Protein AF-A0A843FMM6-F1 (afdb_monomer_lite)

Radius of gyration: 10.27 Å; chains: 1; bounding box: 20×18×26 Å

Sequence (56 aa):
MILSRNVLNYLKEGKTLEEACAKAGVVPNELNIWKLWADKGLQPYADFFREIQKYK

pLDDT: mean 88.87, std 5.58, range [62.91, 94.31]

Foldseek 3Di:
DQLLVQLLVVLVVVDDSVVSCVVSVNDPVNLVVLVVCLVVVDPPSVVSVVSVVVSD

Secondary structure (DSSP, 8-state):
-HHHHHHHHHHHTT--HHHHHHHHT--HHHHHHHHHHHHTT-TTHHHHHHHHGGG-

Structure (mmCIF, N/CA/C/O backbone):
data_AF-A0A843FMM6-F1
#
_entry.id   AF-A0A843FMM6-F1
#
loop_
_atom_site.group_PDB
_atom_site.id
_atom_site.type_symbol
_atom_site.label_atom_id
_atom_site.label_alt_id
_atom_site.label_comp_id
_atom_site.label_asym_id
_atom_site.label_entity_id
_atom_site.label_seq_id
_atom_site.pdbx_PDB_ins_code
_atom_site.Cartn_x
_atom_site.Cartn_y
_atom_site.Cartn_z
_atom_site.occupancy
_atom_site.B_iso_or_equiv
_atom_site.auth_seq_id
_atom_site.auth_comp_id
_atom_site.auth_asym_id
_atom_site.auth_atom_id
_atom_site.pdbx_PDB_model_num
ATOM 1 N N . MET A 1 1 ? 7.344 -8.243 0.624 1.00 67.19 1 MET A N 1
ATOM 2 C CA . MET A 1 1 ? 8.279 -7.452 1.455 1.00 67.19 1 MET A CA 1
ATOM 3 C C . MET A 1 1 ? 7.714 -7.291 2.851 1.00 67.19 1 MET A C 1
ATOM 5 O O . MET A 1 1 ? 6.506 -7.393 3.020 1.00 67.19 1 MET A O 1
ATOM 9 N N . ILE A 1 2 ? 8.578 -7.019 3.829 1.00 78.81 2 ILE A N 1
ATOM 10 C CA . ILE A 1 2 ? 8.181 -6.784 5.225 1.00 78.81 2 ILE A CA 1
ATOM 11 C C . ILE A 1 2 ? 7.286 -5.536 5.330 1.00 78.81 2 ILE A C 1
ATOM 13 O O . ILE A 1 2 ? 6.219 -5.595 5.933 1.00 78.81 2 ILE A O 1
ATOM 17 N N . LEU A 1 3 ? 7.660 -4.445 4.653 1.00 83.69 3 LEU A N 1
ATOM 18 C CA . LEU A 1 3 ? 6.945 -3.168 4.731 1.00 83.69 3 LEU A CA 1
ATOM 19 C C . LEU A 1 3 ? 5.534 -3.233 4.128 1.00 83.69 3 LEU A C 1
ATOM 21 O O . LEU A 1 3 ? 4.574 -2.840 4.784 1.00 83.69 3 LEU A O 1
ATOM 25 N N . SER A 1 4 ? 5.377 -3.807 2.929 1.00 84.00 4 SER A N 1
ATOM 26 C CA . SER A 1 4 ? 4.058 -3.939 2.289 1.00 84.00 4 SER A CA 1
ATOM 27 C C . SER A 1 4 ? 3.085 -4.783 3.121 1.00 84.00 4 SER A C 1
ATOM 29 O O . SER A 1 4 ? 1.903 -4.459 3.218 1.00 84.00 4 SER A O 1
ATOM 31 N N . ARG A 1 5 ? 3.586 -5.824 3.798 1.00 86.94 5 ARG A N 1
ATOM 32 C CA . ARG A 1 5 ? 2.788 -6.664 4.701 1.00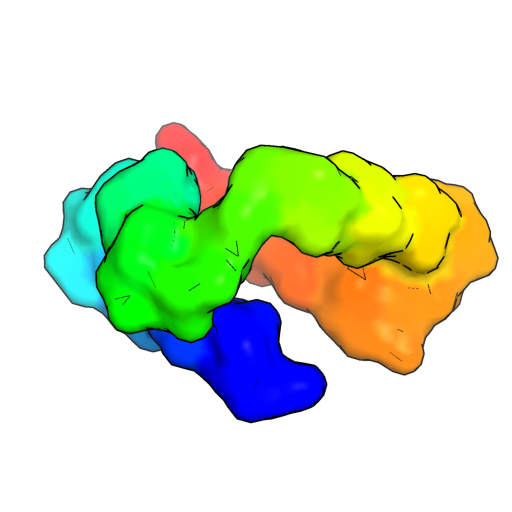 86.94 5 ARG A CA 1
ATOM 33 C C . ARG A 1 5 ? 2.369 -5.919 5.971 1.00 86.94 5 ARG A C 1
ATOM 35 O O . ARG A 1 5 ? 1.234 -6.074 6.408 1.00 86.94 5 ARG A O 1
ATOM 42 N N . ASN A 1 6 ? 3.249 -5.087 6.529 1.00 90.88 6 ASN A N 1
ATOM 43 C CA . ASN A 1 6 ? 2.927 -4.255 7.691 1.00 90.88 6 ASN A CA 1
ATOM 44 C C . ASN A 1 6 ? 1.841 -3.225 7.363 1.00 90.88 6 ASN A C 1
ATOM 46 O O . ASN A 1 6 ? 0.887 -3.094 8.125 1.00 90.88 6 ASN A O 1
ATOM 50 N N . VAL A 1 7 ? 1.933 -2.561 6.204 1.00 91.50 7 VAL A N 1
ATOM 51 C CA . VAL A 1 7 ? 0.888 -1.633 5.741 1.00 91.50 7 VAL A CA 1
ATOM 52 C C . VAL A 1 7 ? -0.460 -2.351 5.626 1.00 91.50 7 VAL A C 1
ATOM 54 O O . VAL A 1 7 ? -1.457 -1.867 6.152 1.00 91.50 7 VAL A O 1
ATOM 57 N N . LEU A 1 8 ? -0.496 -3.542 5.021 1.00 90.19 8 LEU A N 1
ATOM 58 C CA . LEU A 1 8 ? -1.727 -4.333 4.901 1.00 90.19 8 LEU A CA 1
ATOM 59 C C . LEU A 1 8 ? -2.306 -4.763 6.254 1.00 90.19 8 LEU A C 1
ATOM 61 O O . LEU A 1 8 ? -3.522 -4.767 6.422 1.00 90.19 8 LEU A O 1
ATOM 65 N N . ASN A 1 9 ? -1.463 -5.118 7.225 1.00 92.12 9 ASN A N 1
ATOM 66 C CA . ASN A 1 9 ? -1.927 -5.448 8.573 1.00 92.12 9 ASN A CA 1
ATOM 67 C C . ASN A 1 9 ? -2.578 -4.234 9.248 1.00 92.12 9 ASN A C 1
ATOM 69 O O . ASN A 1 9 ? -3.656 -4.358 9.816 1.00 92.12 9 ASN A O 1
ATOM 73 N N . TYR A 1 10 ? -1.981 -3.049 9.118 1.00 92.44 10 TYR A N 1
ATOM 74 C CA . TYR A 1 10 ? -2.557 -1.821 9.662 1.00 92.44 10 TYR A CA 1
ATOM 75 C C . TYR A 1 10 ? -3.855 -1.402 8.963 1.00 92.44 10 TYR A C 1
ATOM 77 O O . TYR A 1 10 ? -4.772 -0.941 9.638 1.00 92.44 10 TYR A O 1
ATOM 85 N N . LEU A 1 11 ? -3.979 -1.626 7.653 1.00 90.88 11 LEU A N 1
ATOM 86 C CA . LEU A 1 11 ? -5.246 -1.444 6.935 1.00 90.88 11 LEU A CA 1
ATOM 87 C C . LEU A 1 11 ? -6.335 -2.402 7.445 1.00 90.88 11 LEU A C 1
ATOM 89 O O . LEU A 1 11 ? -7.475 -1.993 7.640 1.00 90.88 11 LEU A O 1
ATOM 93 N N . LYS A 1 12 ? -5.988 -3.664 7.732 1.00 90.31 12 LYS A N 1
ATOM 94 C CA . LYS A 1 12 ? -6.914 -4.645 8.332 1.00 90.31 12 LYS A CA 1
ATOM 95 C C . LYS A 1 12 ? -7.377 -4.257 9.735 1.00 90.31 12 LYS A C 1
ATOM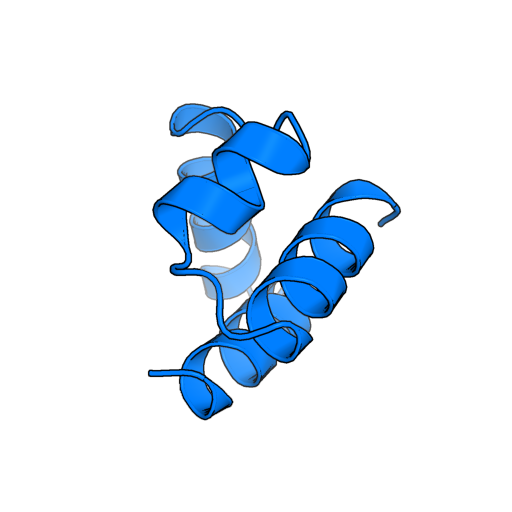 97 O O . LYS A 1 12 ? -8.469 -4.643 10.132 1.00 90.31 12 LYS A O 1
ATOM 102 N N . GLU A 1 13 ? -6.573 -3.492 10.466 1.00 91.56 13 GLU A N 1
ATOM 103 C CA . GLU A 1 13 ? -6.946 -2.910 11.761 1.00 91.56 13 GLU A CA 1
ATOM 104 C C . GLU A 1 13 ? -7.875 -1.685 11.629 1.00 91.56 13 GLU A C 1
ATOM 106 O O . GLU A 1 13 ? -8.226 -1.079 12.637 1.00 91.56 13 GLU A O 1
ATOM 111 N N . GLY A 1 14 ? -8.274 -1.307 10.408 1.00 89.94 14 GLY A N 1
ATOM 112 C CA . GLY A 1 14 ? -9.184 -0.190 10.145 1.00 89.94 14 GLY A CA 1
ATOM 113 C C . GLY A 1 14 ? -8.502 1.176 10.056 1.00 89.94 14 GLY A C 1
ATOM 114 O O . GLY A 1 14 ? -9.186 2.196 10.067 1.00 89.94 14 GLY A O 1
ATOM 115 N N . LYS A 1 15 ? -7.167 1.219 9.977 1.00 90.00 15 LYS A N 1
ATOM 116 C CA . LYS A 1 15 ? -6.426 2.473 9.779 1.00 90.00 15 LYS A CA 1
ATOM 117 C C . LYS A 1 15 ? -6.511 2.923 8.330 1.00 90.00 15 LYS A C 1
ATOM 119 O O . LYS A 1 15 ? -6.615 2.105 7.416 1.00 90.00 15 LYS A O 1
ATOM 124 N N . THR A 1 16 ? -6.371 4.224 8.118 1.00 91.06 16 THR A N 1
ATOM 125 C CA . THR A 1 16 ? -6.215 4.778 6.772 1.00 91.06 16 THR A CA 1
ATOM 126 C C . THR A 1 16 ? -4.873 4.370 6.156 1.00 91.06 16 THR A C 1
ATOM 128 O O . THR A 1 16 ? -3.928 3.994 6.855 1.00 91.06 16 THR A O 1
ATOM 131 N N . LEU A 1 17 ? -4.756 4.463 4.827 1.00 88.88 17 LEU A N 1
ATOM 132 C CA . LEU A 1 17 ? -3.502 4.162 4.129 1.00 88.88 17 LEU A CA 1
ATOM 133 C C . LEU A 1 17 ? -2.348 5.058 4.600 1.00 88.88 17 LEU A C 1
A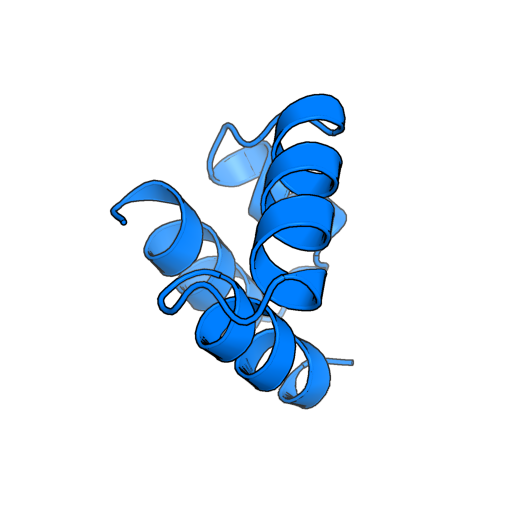TOM 135 O O . LEU A 1 17 ? -1.231 4.567 4.747 1.00 88.88 17 LEU A O 1
ATOM 139 N N . GLU A 1 18 ? -2.613 6.339 4.866 1.00 89.38 18 GLU A N 1
ATOM 140 C CA . GLU A 1 18 ? -1.605 7.277 5.374 1.00 89.38 18 GLU A CA 1
ATOM 141 C C . GLU A 1 18 ? -1.094 6.862 6.756 1.00 89.38 18 GLU A C 1
ATOM 143 O O . GLU A 1 18 ? 0.116 6.748 6.954 1.00 89.38 18 GLU A O 1
ATOM 148 N N . GLU A 1 19 ? -1.991 6.538 7.690 1.00 90.62 19 GLU A N 1
ATOM 149 C CA . GLU A 1 19 ? -1.607 6.058 9.021 1.00 90.62 19 GLU A CA 1
ATOM 150 C C . GLU A 1 19 ? -0.876 4.715 8.965 1.00 90.62 19 GLU A C 1
ATOM 152 O O . GLU A 1 19 ? 0.094 4.496 9.693 1.00 90.62 19 GLU A O 1
ATOM 157 N N . ALA A 1 20 ? -1.329 3.806 8.101 1.00 92.38 20 ALA A N 1
ATOM 158 C CA . ALA A 1 20 ? -0.702 2.510 7.897 1.00 92.38 20 ALA A CA 1
ATOM 159 C C . ALA A 1 20 ? 0.722 2.657 7.342 1.00 92.38 20 ALA A C 1
ATOM 161 O O . ALA A 1 20 ? 1.634 1.989 7.830 1.00 92.38 20 ALA A O 1
ATOM 162 N N . CYS A 1 21 ? 0.933 3.556 6.376 1.00 91.00 21 CYS A N 1
ATOM 163 C CA . CYS A 1 21 ? 2.257 3.871 5.842 1.00 91.00 21 CYS A CA 1
ATOM 164 C C . CYS A 1 21 ? 3.147 4.513 6.911 1.00 91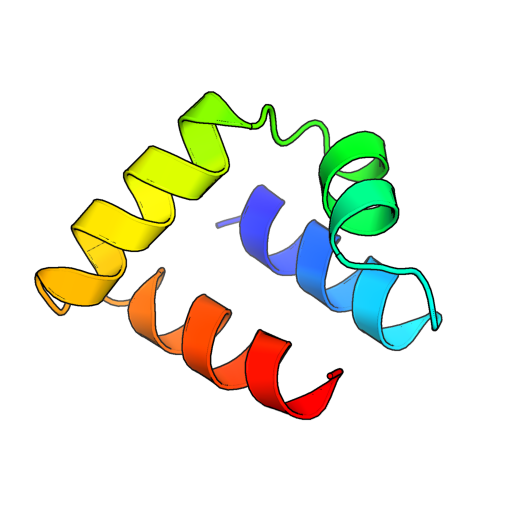.00 21 CYS A C 1
ATOM 166 O O . CYS A 1 21 ? 4.260 4.037 7.130 1.00 91.00 21 CYS A O 1
ATOM 168 N N . ALA A 1 22 ? 2.637 5.503 7.649 1.00 91.25 22 ALA A N 1
ATOM 169 C CA . ALA A 1 22 ? 3.373 6.159 8.726 1.00 91.25 22 ALA A CA 1
ATOM 170 C C . ALA A 1 22 ? 3.809 5.164 9.818 1.00 91.25 22 ALA A C 1
ATOM 172 O O . ALA A 1 22 ? 4.975 5.147 10.209 1.00 91.25 22 ALA A O 1
ATOM 173 N N . LYS A 1 23 ? 2.912 4.271 10.264 1.00 92.38 23 LYS A N 1
ATOM 174 C CA . LYS A 1 23 ? 3.235 3.230 11.259 1.00 92.38 23 LYS A CA 1
ATOM 175 C C . LYS A 1 23 ? 4.159 2.141 10.728 1.00 92.38 23 LYS A C 1
ATOM 177 O O . LYS A 1 23 ? 4.901 1.544 11.504 1.00 92.38 23 LYS A O 1
ATOM 182 N N . ALA A 1 24 ? 4.099 1.845 9.433 1.00 90.62 24 ALA A N 1
ATOM 183 C CA . ALA A 1 24 ? 5.006 0.898 8.796 1.00 90.62 24 ALA A CA 1
ATOM 184 C C . ALA A 1 24 ? 6.380 1.511 8.474 1.00 90.62 24 ALA A C 1
ATOM 186 O O . ALA A 1 24 ? 7.268 0.769 8.064 1.00 90.62 24 ALA A O 1
ATOM 187 N N . GLY A 1 25 ? 6.564 2.825 8.655 1.00 90.12 25 GLY A N 1
ATOM 188 C CA . GLY A 1 25 ? 7.790 3.536 8.285 1.00 90.12 25 GLY A CA 1
ATOM 189 C C . GLY A 1 25 ? 7.939 3.762 6.777 1.00 90.12 25 GLY A C 1
ATOM 190 O O . GLY A 1 25 ? 9.041 4.029 6.308 1.00 90.12 25 GLY A O 1
ATOM 191 N N . VAL A 1 26 ? 6.849 3.650 6.013 1.00 90.56 26 VAL A N 1
ATOM 192 C CA . VAL A 1 26 ? 6.834 3.875 4.564 1.00 90.56 26 VAL A CA 1
ATOM 193 C C . VAL A 1 26 ? 6.683 5.368 4.308 1.00 90.56 26 VAL A C 1
ATOM 195 O O . VAL A 1 26 ? 5.625 5.956 4.541 1.00 90.56 26 VAL A O 1
ATOM 198 N N . VAL A 1 27 ? 7.751 5.987 3.815 1.00 89.12 27 VAL A N 1
ATOM 199 C CA . VAL A 1 27 ? 7.731 7.397 3.415 1.00 89.12 27 VAL A CA 1
ATOM 200 C C . VAL A 1 27 ? 6.948 7.583 2.106 1.00 89.12 27 VAL A C 1
ATOM 202 O O . VAL A 1 27 ? 6.944 6.683 1.262 1.00 89.12 27 VAL A O 1
ATOM 205 N N . PRO A 1 28 ? 6.336 8.758 1.860 1.00 82.00 28 PRO A N 1
ATOM 206 C CA . PRO A 1 28 ? 5.536 8.994 0.652 1.00 82.00 28 PRO A CA 1
ATOM 207 C C . PRO A 1 28 ? 6.278 8.706 -0.662 1.00 82.00 28 PRO A C 1
ATOM 209 O O . PRO A 1 28 ? 5.699 8.183 -1.612 1.00 82.00 28 PRO A O 1
ATOM 212 N N . ASN A 1 29 ? 7.583 8.995 -0.707 1.00 88.81 29 ASN A N 1
ATOM 213 C CA . ASN A 1 29 ? 8.411 8.713 -1.879 1.00 88.81 29 ASN A CA 1
ATOM 214 C C . ASN A 1 29 ? 8.507 7.209 -2.186 1.00 88.81 29 ASN A C 1
ATOM 216 O O . ASN A 1 29 ? 8.509 6.804 -3.345 1.00 88.81 29 ASN A O 1
ATOM 220 N N . GLU A 1 30 ? 8.541 6.369 -1.155 1.00 89.56 30 GLU A N 1
ATOM 221 C CA . GLU A 1 30 ? 8.628 4.921 -1.311 1.00 89.56 30 GLU A CA 1
ATOM 222 C C . GLU A 1 30 ? 7.318 4.339 -1.850 1.00 89.56 30 GLU A C 1
ATOM 224 O O . GLU A 1 30 ? 7.339 3.506 -2.755 1.00 89.56 30 GLU A O 1
ATOM 229 N N . LEU A 1 31 ? 6.173 4.868 -1.406 1.00 87.81 31 LEU A N 1
ATOM 230 C CA . LEU A 1 31 ? 4.869 4.488 -1.950 1.00 87.81 31 LEU A CA 1
ATOM 231 C C . LEU A 1 31 ? 4.748 4.831 -3.447 1.00 87.81 31 LEU A C 1
ATOM 233 O O . LEU A 1 31 ? 4.197 4.044 -4.220 1.00 87.81 31 LEU A O 1
ATOM 237 N N . ASN A 1 32 ? 5.314 5.964 -3.878 1.00 90.44 32 ASN A N 1
ATOM 238 C CA . ASN A 1 32 ? 5.383 6.331 -5.297 1.00 90.44 32 ASN A CA 1
ATOM 239 C C . ASN A 1 32 ? 6.255 5.359 -6.103 1.00 90.44 32 ASN A C 1
ATOM 241 O O . ASN A 1 32 ? 5.870 4.953 -7.199 1.00 90.44 32 ASN A O 1
ATOM 245 N N . ILE A 1 33 ? 7.401 4.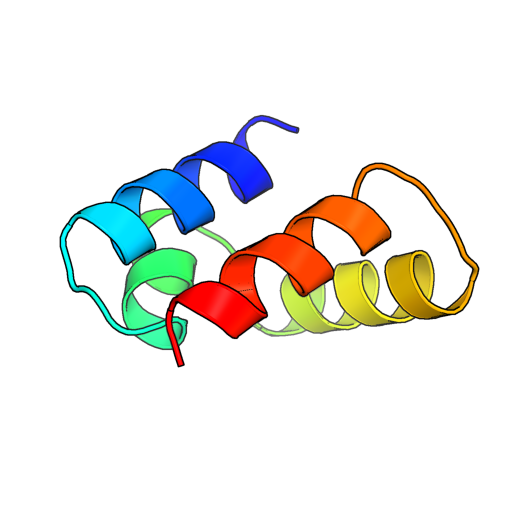943 -5.559 1.00 91.56 33 ILE A N 1
ATOM 246 C CA . ILE A 1 33 ? 8.275 3.946 -6.196 1.00 91.56 33 ILE A CA 1
ATOM 247 C C . ILE A 1 33 ? 7.550 2.601 -6.323 1.00 91.56 33 ILE A C 1
ATOM 249 O O . ILE A 1 33 ? 7.569 1.981 -7.385 1.00 91.56 33 ILE A O 1
ATOM 253 N N . TRP A 1 34 ? 6.856 2.168 -5.272 1.00 92.19 34 TRP A N 1
ATOM 254 C CA . TRP A 1 34 ? 6.067 0.939 -5.297 1.00 92.19 34 TRP A CA 1
ATOM 255 C C . TRP A 1 34 ? 4.969 1.002 -6.351 1.00 92.19 34 TRP A C 1
ATOM 257 O O . TRP A 1 34 ? 4.739 0.016 -7.045 1.00 92.19 34 TRP A O 1
ATOM 267 N N . LYS A 1 35 ? 4.322 2.161 -6.509 1.00 91.19 35 LYS A N 1
ATOM 268 C CA . LYS A 1 35 ? 3.326 2.376 -7.559 1.00 91.19 35 LYS A CA 1
ATOM 269 C C . LYS A 1 35 ? 3.949 2.262 -8.949 1.00 91.19 35 LYS A C 1
ATOM 271 O O . LYS A 1 35 ? 3.441 1.510 -9.769 1.00 91.19 35 LYS A O 1
ATOM 276 N N . LEU A 1 36 ? 5.093 2.907 -9.185 1.00 94.31 36 LEU A N 1
ATOM 277 C CA . LEU A 1 36 ? 5.829 2.790 -10.450 1.00 94.31 36 LEU A CA 1
ATOM 278 C C . LEU A 1 36 ? 6.193 1.336 -10.777 1.00 94.31 36 LEU A C 1
ATOM 280 O O . LEU A 1 36 ? 6.143 0.922 -11.934 1.00 94.31 36 LEU A O 1
ATOM 284 N N . TRP A 1 37 ? 6.576 0.548 -9.775 1.00 93.12 37 TRP A N 1
ATOM 285 C CA . TRP A 1 37 ? 6.877 -0.870 -9.958 1.00 93.12 37 TRP A CA 1
ATOM 286 C C . TRP A 1 37 ? 5.625 -1.722 -10.170 1.00 93.12 37 TRP A C 1
ATOM 288 O O . TRP A 1 37 ? 5.651 -2.632 -10.998 1.00 93.12 37 TRP A O 1
ATOM 298 N N . ALA A 1 38 ? 4.526 -1.408 -9.487 1.00 93.75 38 ALA A N 1
ATOM 299 C CA . ALA A 1 38 ? 3.231 -2.037 -9.713 1.00 93.75 38 ALA A CA 1
ATOM 300 C C . ALA A 1 38 ? 2.723 -1.785 -11.141 1.00 93.75 38 ALA A C 1
ATOM 302 O O . ALA A 1 38 ? 2.310 -2.732 -11.806 1.00 93.75 38 ALA A O 1
ATOM 303 N N . ASP A 1 39 ? 2.840 -0.550 -11.639 1.00 93.00 39 ASP A N 1
ATOM 304 C CA . ASP A 1 39 ? 2.453 -0.161 -13.003 1.00 93.00 39 ASP A CA 1
ATOM 305 C C . ASP A 1 39 ? 3.300 -0.880 -14.068 1.00 93.00 39 ASP A C 1
ATOM 307 O O . ASP A 1 39 ? 2.824 -1.172 -15.163 1.00 93.00 39 ASP A O 1
ATOM 311 N N . LYS A 1 40 ? 4.545 -1.242 -13.733 1.00 94.31 40 LYS A N 1
ATOM 312 C CA . LYS A 1 40 ? 5.414 -2.094 -14.564 1.00 94.31 40 LYS A CA 1
ATOM 313 C C . LYS A 1 40 ? 5.113 -3.595 -14.444 1.00 94.31 40 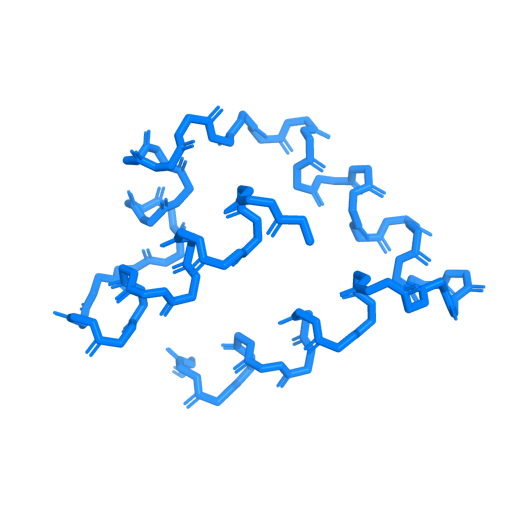LYS A C 1
ATOM 315 O O . LYS A 1 40 ? 5.822 -4.399 -15.043 1.00 94.31 40 LYS A O 1
ATOM 320 N N . GLY A 1 41 ? 4.100 -3.986 -13.670 1.00 91.69 41 GLY A N 1
ATOM 321 C CA . GLY A 1 41 ? 3.699 -5.380 -13.474 1.00 91.69 41 GLY A CA 1
ATOM 322 C C . GLY A 1 41 ? 4.583 -6.164 -12.502 1.00 91.69 41 GLY A C 1
ATOM 323 O O . GLY A 1 41 ? 4.542 -7.393 -12.496 1.00 91.69 41 GLY A O 1
ATOM 324 N N . LEU A 1 42 ? 5.389 -5.492 -11.673 1.00 91.31 42 LEU A N 1
ATOM 325 C CA . LEU A 1 42 ? 6.279 -6.173 -10.737 1.00 91.31 42 LEU A CA 1
ATOM 326 C C . LEU A 1 42 ? 5.496 -6.665 -9.510 1.00 91.31 42 LEU A C 1
ATOM 328 O O . LEU A 1 42 ? 5.133 -5.894 -8.616 1.00 91.31 42 LEU A O 1
ATOM 332 N N . GLN A 1 43 ? 5.264 -7.974 -9.438 1.00 82.38 43 GLN A N 1
ATOM 333 C CA . GLN A 1 43 ? 4.790 -8.643 -8.226 1.00 82.38 43 GLN A CA 1
ATOM 334 C C . GLN A 1 43 ? 5.978 -8.735 -7.259 1.00 82.38 43 GLN A C 1
ATOM 336 O O . GLN A 1 43 ? 6.977 -9.368 -7.591 1.00 82.38 43 GLN A O 1
ATOM 341 N N . PRO A 1 44 ? 5.974 -8.009 -6.126 1.00 88.56 44 PRO A N 1
ATOM 342 C CA . PRO A 1 44 ? 4.872 -8.007 -5.157 1.00 88.56 44 PRO A CA 1
ATOM 343 C C . PRO A 1 44 ? 4.104 -6.680 -5.018 1.00 88.56 44 PRO A C 1
ATOM 345 O O . PRO A 1 44 ? 3.200 -6.580 -4.189 1.00 88.56 44 PRO A O 1
ATOM 348 N N . TYR A 1 45 ? 4.468 -5.640 -5.768 1.00 90.94 45 TYR A N 1
ATOM 349 C CA . TYR A 1 45 ? 3.847 -4.319 -5.637 1.00 90.94 45 TYR A CA 1
ATOM 350 C C . TYR A 1 45 ? 2.460 -4.286 -6.276 1.00 90.94 45 TYR A C 1
ATOM 352 O O . TYR A 1 45 ? 1.532 -3.731 -5.693 1.00 90.94 45 TYR A O 1
ATOM 360 N N . ALA A 1 46 ? 2.297 -4.939 -7.430 1.00 90.94 46 ALA A N 1
ATOM 361 C CA . ALA A 1 46 ? 0.996 -5.071 -8.084 1.00 90.94 46 ALA A CA 1
ATOM 362 C C . ALA A 1 46 ? -0.042 -5.750 -7.171 1.00 90.94 46 ALA A C 1
ATOM 364 O O . ALA A 1 46 ? -1.166 -5.264 -7.038 1.00 90.94 46 ALA A O 1
ATOM 365 N N . ASP A 1 47 ? 0.353 -6.822 -6.476 1.00 91.12 47 ASP A N 1
ATOM 366 C CA . ASP A 1 47 ? -0.532 -7.527 -5.543 1.00 91.12 47 ASP A CA 1
ATOM 367 C C . ASP A 1 47 ? -0.869 -6.664 -4.328 1.00 91.12 47 ASP A C 1
ATOM 369 O O . ASP A 1 47 ? -2.034 -6.571 -3.949 1.00 91.12 47 ASP A O 1
ATOM 373 N N . PHE A 1 48 ? 0.121 -5.958 -3.772 1.00 91.56 48 PHE A N 1
ATOM 374 C CA . PHE A 1 48 ? -0.104 -5.001 -2.691 1.00 91.56 48 PHE A CA 1
ATOM 375 C C . PHE A 1 48 ? -1.152 -3.946 -3.079 1.00 91.56 48 PHE A C 1
ATOM 377 O O . PHE A 1 48 ? -2.130 -3.764 -2.356 1.00 91.56 48 PHE A O 1
ATOM 384 N N . PHE A 1 49 ? -1.010 -3.298 -4.241 1.00 90.94 49 PHE A N 1
ATOM 385 C CA . PHE A 1 49 ? -1.966 -2.278 -4.689 1.00 90.94 49 PHE A CA 1
ATOM 386 C C . PHE A 1 49 ? -3.354 -2.851 -5.007 1.00 90.94 49 PHE A C 1
ATOM 388 O O . PHE A 1 49 ? -4.362 -2.178 -4.788 1.00 90.94 49 PHE A O 1
ATOM 395 N N . ARG A 1 50 ? -3.437 -4.103 -5.466 1.00 90.25 50 ARG A N 1
ATOM 396 C CA . ARG A 1 50 ? -4.713 -4.812 -5.624 1.00 90.25 50 ARG A CA 1
ATOM 397 C C . ARG A 1 50 ? -5.371 -5.105 -4.274 1.00 90.25 50 ARG A C 1
ATOM 399 O O . ARG A 1 50 ? -6.594 -5.046 -4.171 1.00 90.25 50 ARG A O 1
ATOM 406 N N . GLU A 1 51 ? -4.595 -5.424 -3.242 1.00 90.19 51 GLU A N 1
ATOM 407 C CA . GLU A 1 51 ? -5.133 -5.675 -1.906 1.00 90.19 51 GLU A CA 1
ATOM 408 C C . GLU A 1 51 ? -5.605 -4.396 -1.214 1.00 90.19 51 GLU A C 1
ATOM 410 O O . GLU A 1 51 ? -6.710 -4.402 -0.676 1.00 90.19 51 GLU A O 1
ATOM 415 N N . ILE A 1 52 ? -4.852 -3.289 -1.274 1.00 89.31 52 ILE A N 1
ATOM 416 C CA . ILE A 1 52 ? -5.272 -2.037 -0.616 1.00 89.31 52 ILE A CA 1
ATOM 417 C C . ILE A 1 52 ? -6.577 -1.469 -1.194 1.00 89.31 52 ILE A C 1
ATOM 419 O O . ILE A 1 52 ? -7.311 -0.799 -0.476 1.00 89.31 52 ILE A O 1
ATOM 423 N N . GLN A 1 53 ? -6.909 -1.759 -2.462 1.00 86.69 53 GLN A N 1
ATOM 424 C CA . GLN A 1 53 ? -8.191 -1.362 -3.060 1.00 86.69 53 GLN A CA 1
ATOM 425 C C . GLN A 1 53 ? -9.406 -1.996 -2.371 1.00 86.69 53 GLN A C 1
ATOM 427 O O . GLN A 1 53 ? -10.494 -1.442 -2.460 1.00 86.69 53 GLN A O 1
ATOM 432 N N . LYS A 1 54 ? -9.235 -3.120 -1.665 1.00 86.38 54 LYS A N 1
ATOM 433 C CA . LYS A 1 54 ? -10.310 -3.759 -0.889 1.00 86.38 54 LYS A CA 1
ATOM 434 C C . LYS A 1 54 ? -10.609 -3.044 0.433 1.00 86.38 54 LYS A C 1
ATOM 436 O O . LYS A 1 54 ? -11.604 -3.368 1.068 1.00 86.38 54 LYS A O 1
ATOM 441 N N . TYR A 1 55 ? -9.729 -2.136 0.855 1.00 81.75 55 TYR A N 1
ATOM 442 C CA . TYR A 1 55 ? -9.816 -1.391 2.115 1.00 81.75 55 TYR A CA 1
ATOM 443 C C . TYR A 1 55 ? -10.127 0.103 1.894 1.00 81.75 55 TYR A C 1
ATOM 445 O O . TYR A 1 55 ? -9.982 0.897 2.820 1.00 81.75 55 TYR A O 1
ATOM 453 N N . LYS A 1 56 ? -10.501 0.486 0.666 1.00 62.91 56 LYS A N 1
ATOM 454 C CA . LYS A 1 56 ? -11.023 1.813 0.312 1.00 62.91 56 LYS A CA 1
ATOM 455 C C . LYS A 1 56 ? -12.536 1.845 0.465 1.00 62.91 56 LYS A C 1
ATOM 457 O O . LYS A 1 56 ? -13.031 2.929 0.831 1.00 62.91 56 LYS A O 1
#